Protein AF-A0AAU3VK16-F1 (afdb_monomer_lite)

Radius of gyration: 11.35 Å; chains: 1; bounding box: 30×22×25 Å

pLDDT: mean 75.95, std 10.73, range [56.16, 92.94]

Secondary structure (DSSP, 8-state):
-EEES-EEES-B-SSS-SS---SSS--EEES-EEES-B-SGGGSSS--TT---

Structure (mmCIF, N/CA/C/O backbone):
data_AF-A0AAU3VK16-F1
#
_entry.id   AF-A0AAU3VK16-F1
#
loop_
_atom_site.group_PDB
_atom_site.id
_atom_site.type_symbol
_atom_site.label_atom_id
_atom_site.label_alt_id
_atom_site.label_comp_id
_atom_site.label_asym_id
_atom_site.label_entity_id
_atom_site.label_seq_id
_atom_site.pdbx_PDB_ins_code
_atom_site.Cartn_x
_atom_site.Cartn_y
_atom_site.Cartn_z
_atom_site.occupancy
_atom_site.B_iso_or_equiv
_atom_site.auth_seq_id
_atom_site.auth_comp_id
_atom_site.auth_asym_id
_atom_site.auth_atom_id
_atom_site.pdbx_PDB_model_num
ATOM 1 N N . MET A 1 1 ? -1.844 9.636 6.096 1.00 75.94 1 MET A N 1
ATOM 2 C CA . MET A 1 1 ? -3.209 9.414 5.544 1.00 75.94 1 MET A CA 1
ATOM 3 C C . MET A 1 1 ? -4.012 8.530 6.497 1.00 75.94 1 MET A C 1
ATOM 5 O O . MET A 1 1 ? -3.419 7.612 7.051 1.00 75.94 1 MET A O 1
ATOM 9 N N . THR A 1 2 ? -5.318 8.763 6.677 1.00 84.44 2 THR A N 1
ATOM 10 C CA . THR A 1 2 ? -6.181 7.916 7.528 1.00 84.44 2 THR A CA 1
ATOM 11 C C . THR A 1 2 ? -7.351 7.371 6.717 1.00 84.44 2 THR A C 1
ATOM 13 O O . THR A 1 2 ? -8.067 8.147 6.091 1.00 84.44 2 THR A O 1
ATOM 16 N N . LEU A 1 3 ? -7.549 6.054 6.746 1.00 83.62 3 LEU A N 1
ATOM 17 C CA . LEU A 1 3 ? -8.687 5.365 6.138 1.00 83.62 3 LEU A CA 1
ATOM 18 C C . LEU A 1 3 ? -9.546 4.742 7.241 1.00 83.62 3 LEU A C 1
ATOM 20 O O . LEU A 1 3 ? -9.032 4.023 8.102 1.00 83.62 3 LEU A O 1
ATOM 24 N N . ILE A 1 4 ? -10.849 5.020 7.219 1.00 91.19 4 ILE A N 1
ATOM 25 C CA . ILE A 1 4 ? -11.805 4.532 8.218 1.00 91.19 4 ILE A CA 1
ATOM 26 C C . ILE A 1 4 ? -12.929 3.806 7.484 1.00 91.19 4 ILE A C 1
ATOM 28 O O . ILE A 1 4 ? -13.554 4.386 6.598 1.00 91.19 4 ILE A O 1
ATOM 32 N N . GLY A 1 5 ? -13.155 2.530 7.806 1.00 90.75 5 GLY A N 1
ATOM 33 C CA . GLY A 1 5 ? -14.232 1.730 7.206 1.00 90.75 5 GLY A CA 1
ATOM 34 C C . GLY A 1 5 ? -14.141 1.561 5.685 1.00 90.7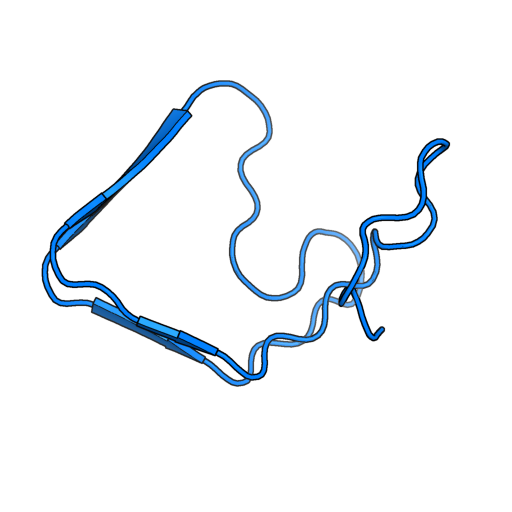5 5 GLY A C 1
ATOM 35 O O . GLY A 1 5 ? -15.154 1.328 5.034 1.00 90.75 5 GLY A O 1
ATOM 36 N N . SER A 1 6 ? -12.958 1.740 5.093 1.00 87.25 6 SER A N 1
ATOM 37 C CA . SER A 1 6 ? -12.791 1.796 3.638 1.00 87.25 6 SER A CA 1
ATOM 38 C C . SER A 1 6 ? -12.247 0.486 3.079 1.00 87.25 6 SER A C 1
ATOM 40 O O . SER A 1 6 ? -11.548 -0.258 3.766 1.00 87.25 6 SER A O 1
ATOM 42 N N . THR A 1 7 ? -12.536 0.203 1.809 1.00 88.56 7 THR A N 1
ATOM 43 C CA . THR A 1 7 ? -11.970 -0.950 1.097 1.00 88.56 7 THR A CA 1
ATOM 44 C C . THR A 1 7 ? -11.055 -0.467 -0.022 1.00 88.56 7 THR A C 1
ATOM 46 O O . THR A 1 7 ? -11.504 0.240 -0.917 1.00 88.56 7 THR A O 1
ATOM 49 N N . VAL A 1 8 ? -9.786 -0.870 0.021 1.00 85.06 8 VAL A N 1
ATOM 50 C CA . VAL A 1 8 ? -8.794 -0.674 -1.043 1.00 85.06 8 VAL A CA 1
ATOM 51 C C . VAL A 1 8 ? -8.520 -2.039 -1.653 1.00 85.06 8 VAL A C 1
ATOM 53 O O . VAL A 1 8 ? -7.807 -2.854 -1.061 1.00 85.06 8 VAL A O 1
ATOM 56 N N . ALA A 1 9 ? -9.123 -2.328 -2.803 1.00 87.81 9 ALA A N 1
ATOM 57 C CA . ALA A 1 9 ? -8.997 -3.637 -3.424 1.00 87.81 9 ALA A CA 1
ATOM 58 C C . ALA A 1 9 ? -8.804 -3.579 -4.933 1.00 87.81 9 ALA A C 1
ATOM 60 O O . ALA A 1 9 ? -9.252 -2.629 -5.570 1.00 87.81 9 ALA A O 1
ATOM 61 N N . ASP A 1 10 ? -8.143 -4.612 -5.459 1.00 85.44 10 ASP A N 1
ATOM 62 C CA . ASP A 1 10 ? -8.009 -4.877 -6.895 1.00 85.44 10 ASP A CA 1
ATOM 63 C C . ASP A 1 10 ? -7.340 -3.725 -7.676 1.00 85.44 10 ASP A C 1
ATOM 65 O O . ASP A 1 10 ? -7.582 -3.527 -8.867 1.00 85.44 10 ASP A O 1
ATOM 69 N N . ASN A 1 11 ? -6.466 -2.956 -7.014 1.00 80.38 11 ASN A N 1
ATOM 70 C CA . ASN A 1 11 ? -5.682 -1.910 -7.667 1.00 80.38 11 ASN A CA 1
ATOM 71 C C . ASN A 1 11 ? -4.424 -2.511 -8.304 1.00 80.38 11 ASN A C 1
ATOM 73 O O . ASN A 1 11 ? -3.831 -3.454 -7.786 1.00 80.38 11 ASN A O 1
ATOM 77 N N . THR A 1 12 ? -3.999 -1.957 -9.438 1.00 80.75 12 THR A N 1
ATOM 78 C CA . THR A 1 12 ? -2.759 -2.342 -10.125 1.00 80.75 12 TH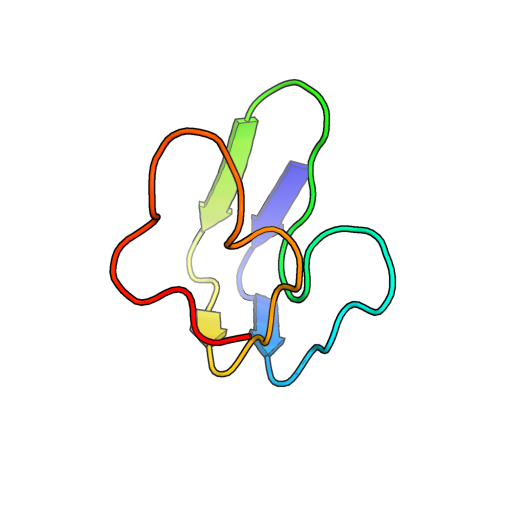R A CA 1
ATOM 79 C C . THR A 1 12 ? -1.949 -1.085 -10.399 1.00 80.75 12 THR A C 1
ATOM 81 O O . THR A 1 12 ? -2.478 -0.130 -10.964 1.00 80.75 12 THR A O 1
ATOM 84 N N . ALA A 1 13 ? -0.675 -1.072 -10.007 1.00 75.56 13 ALA A N 1
ATOM 85 C CA . ALA A 1 13 ? 0.214 0.048 -10.312 1.00 75.56 13 ALA A CA 1
ATOM 86 C C . ALA A 1 13 ? 1.086 -0.243 -11.529 1.00 75.56 13 ALA A C 1
ATOM 88 O O . ALA A 1 13 ? 1.695 -1.304 -11.625 1.00 75.56 13 ALA A O 1
ATOM 89 N N . GLY A 1 14 ? 1.187 0.742 -12.424 1.00 66.94 14 GLY A N 1
ATOM 90 C CA . GLY A 1 14 ? 2.184 0.754 -13.497 1.00 66.94 14 GLY A CA 1
ATOM 91 C C . GLY A 1 14 ? 3.525 1.360 -13.070 1.00 66.94 14 GLY A C 1
ATOM 92 O O . GLY A 1 14 ? 4.565 0.926 -13.559 1.00 66.94 14 GLY A O 1
ATOM 93 N N . THR A 1 15 ? 3.512 2.325 -12.143 1.00 67.50 15 THR A N 1
ATOM 94 C CA . THR A 1 15 ? 4.710 3.073 -11.710 1.00 67.50 15 THR A CA 1
ATOM 95 C C . THR A 1 15 ? 4.912 3.098 -10.196 1.00 67.50 15 THR A C 1
ATOM 97 O O . THR A 1 15 ? 5.985 2.689 -9.770 1.00 67.50 15 THR A O 1
ATOM 100 N N . ASP A 1 16 ? 3.907 3.456 -9.388 1.00 67.00 16 ASP A N 1
ATOM 101 C CA . ASP A 1 16 ? 4.070 3.577 -7.930 1.00 67.00 16 ASP A CA 1
ATOM 102 C C . ASP A 1 16 ? 2.901 2.945 -7.153 1.00 67.00 16 ASP A C 1
ATOM 104 O O . ASP A 1 16 ? 1.806 3.497 -7.116 1.00 67.00 16 ASP A O 1
ATOM 108 N N . GLY A 1 17 ? 3.151 1.796 -6.509 1.00 67.88 17 GLY A N 1
ATOM 109 C CA . GLY A 1 17 ? 2.330 1.203 -5.440 1.00 67.88 17 GLY A CA 1
ATOM 110 C C . GLY A 1 17 ? 0.886 0.831 -5.810 1.00 67.88 17 GLY A C 1
ATOM 111 O O . GLY A 1 17 ? -0.020 1.651 -5.854 1.00 67.88 17 GLY A O 1
ATOM 112 N N . GLY A 1 18 ? 0.626 -0.460 -5.994 1.00 68.06 18 GLY A N 1
ATOM 113 C CA . GLY A 1 18 ? -0.646 -0.979 -6.517 1.00 68.06 18 GLY A CA 1
ATOM 114 C C . GLY A 1 18 ? -1.739 -1.173 -5.481 1.00 68.06 18 GLY A C 1
ATOM 115 O O . GLY A 1 18 ? -2.534 -2.082 -5.635 1.00 68.06 18 GLY A O 1
ATOM 116 N N . GLY A 1 19 ? -1.757 -0.371 -4.418 1.00 77.38 19 GLY A N 1
ATOM 117 C CA . GLY A 1 19 ? -2.756 -0.451 -3.352 1.00 77.38 19 GLY A CA 1
ATOM 118 C C . GLY A 1 19 ? -2.736 0.794 -2.478 1.00 77.38 19 GLY A C 1
ATOM 119 O O . GLY A 1 19 ? -3.584 1.667 -2.614 1.00 77.38 19 GLY A O 1
ATOM 120 N N . ILE A 1 20 ? -1.743 0.898 -1.594 1.00 74.62 20 ILE A N 1
ATOM 121 C CA . ILE A 1 20 ? -1.498 2.106 -0.802 1.00 74.62 20 ILE A CA 1
ATOM 122 C C . ILE A 1 20 ? -0.062 2.545 -1.060 1.00 74.62 20 ILE A C 1
ATOM 124 O O . ILE A 1 20 ? 0.877 1.850 -0.679 1.00 74.62 20 ILE A O 1
ATOM 128 N N . TYR A 1 21 ? 0.099 3.707 -1.686 1.00 76.69 21 TYR A N 1
ATOM 129 C CA . TYR A 1 21 ? 1.386 4.377 -1.818 1.00 76.69 21 TYR A CA 1
ATOM 130 C C . TYR A 1 21 ? 1.391 5.632 -0.949 1.00 76.69 21 TYR A C 1
ATOM 132 O O . TYR A 1 21 ? 0.506 6.481 -1.053 1.00 76.69 21 TYR A O 1
ATOM 140 N N . HIS A 1 22 ? 2.382 5.747 -0.072 1.00 74.31 22 HIS A N 1
ATOM 141 C CA . HIS A 1 22 ? 2.591 6.937 0.739 1.00 74.31 22 HIS A CA 1
ATOM 142 C C . HIS A 1 22 ? 4.092 7.173 0.852 1.00 74.31 22 HIS A C 1
ATOM 144 O O . HIS A 1 22 ? 4.809 6.330 1.386 1.00 74.31 22 HIS A O 1
ATOM 150 N N . LYS A 1 23 ? 4.560 8.290 0.288 1.00 71.75 23 LYS A N 1
ATOM 151 C CA . LYS A 1 23 ? 5.989 8.564 0.109 1.00 71.75 23 LYS A CA 1
ATOM 152 C C . LYS A 1 23 ? 6.714 8.821 1.433 1.00 71.75 23 LYS A C 1
ATOM 154 O O . LYS A 1 23 ? 7.808 8.312 1.612 1.00 71.75 23 LYS A O 1
ATOM 159 N N . ASP A 1 24 ? 6.088 9.550 2.356 1.00 77.38 24 ASP A N 1
ATOM 160 C CA . ASP A 1 24 ? 6.688 9.924 3.639 1.00 77.38 24 ASP A CA 1
ATOM 161 C C . ASP A 1 24 ? 5.625 9.957 4.743 1.00 77.38 24 ASP A C 1
ATOM 163 O O . ASP A 1 24 ? 4.603 10.624 4.603 1.00 77.38 24 ASP A O 1
ATOM 167 N N . GLY A 1 25 ? 5.864 9.257 5.857 1.00 76.62 25 GLY A N 1
ATOM 168 C CA . GLY A 1 25 ? 4.986 9.235 7.035 1.00 76.62 25 GLY A CA 1
ATOM 169 C C . GLY A 1 25 ? 4.035 8.033 7.112 1.00 76.62 25 GLY A C 1
ATOM 170 O O . GLY A 1 25 ? 4.107 7.102 6.313 1.00 76.62 25 GLY A O 1
ATOM 171 N N . THR A 1 26 ? 3.132 8.051 8.094 1.00 82.25 26 THR A N 1
ATOM 172 C CA . THR A 1 26 ? 2.304 6.889 8.465 1.00 82.25 26 THR A CA 1
ATOM 173 C C . THR A 1 26 ? 0.941 6.874 7.765 1.00 82.25 26 THR A C 1
ATOM 175 O O . THR A 1 26 ? 0.265 7.904 7.623 1.00 82.25 26 THR A O 1
ATOM 178 N N . VAL A 1 27 ? 0.502 5.675 7.373 1.00 82.25 27 VAL A N 1
ATOM 179 C CA . VAL A 1 27 ? -0.883 5.398 6.977 1.00 82.25 27 VAL A CA 1
ATOM 180 C C . VAL A 1 27 ? -1.585 4.662 8.113 1.00 82.25 27 VAL A C 1
ATOM 182 O O . VAL A 1 27 ? -1.121 3.614 8.551 1.00 82.25 27 VAL A O 1
ATOM 185 N N . THR A 1 28 ? -2.713 5.201 8.572 1.00 86.88 28 THR A N 1
ATOM 186 C CA . THR A 1 28 ? -3.538 4.590 9.621 1.00 86.88 28 THR A CA 1
ATOM 187 C C . THR A 1 28 ? -4.791 3.983 8.999 1.00 86.88 28 THR A C 1
ATOM 189 O O . THR A 1 28 ? -5.539 4.676 8.308 1.00 86.88 28 THR A O 1
ATOM 192 N N . LEU A 1 29 ? -5.026 2.695 9.255 1.00 87.06 29 LEU A N 1
ATOM 193 C CA . LEU A 1 29 ? -6.189 1.943 8.781 1.00 87.06 29 LEU A CA 1
ATOM 194 C C . LEU A 1 29 ? -7.043 1.531 9.982 1.00 87.06 29 LEU A C 1
ATOM 196 O O . LEU A 1 29 ? -6.632 0.686 10.774 1.00 87.06 29 LEU A O 1
ATOM 200 N N . THR A 1 30 ? -8.245 2.091 10.096 1.00 92.94 30 THR A N 1
ATOM 201 C CA . THR A 1 30 ? -9.200 1.740 11.156 1.00 92.94 30 THR A CA 1
ATOM 202 C C . THR A 1 30 ? -10.406 1.055 10.533 1.00 92.94 30 THR A C 1
ATOM 204 O O . THR A 1 30 ? -11.127 1.661 9.742 1.00 92.94 30 THR A O 1
ATOM 207 N N . GLY A 1 31 ? -10.609 -0.231 10.834 1.00 91.00 31 GLY A N 1
ATOM 208 C CA . GLY A 1 31 ? -11.717 -1.015 10.270 1.00 91.00 31 GLY A CA 1
ATOM 209 C C . GLY A 1 31 ? -11.734 -1.056 8.736 1.00 91.00 31 GLY A C 1
ATOM 210 O O . GLY A 1 31 ? -12.800 -1.148 8.139 1.00 91.00 31 GLY A O 1
ATOM 211 N N . SER A 1 32 ? -10.572 -0.912 8.094 1.00 89.75 32 SER A N 1
ATOM 212 C CA . SER A 1 32 ? -10.445 -0.859 6.635 1.00 89.75 32 SER A CA 1
ATOM 213 C C . SER A 1 32 ? -9.879 -2.170 6.087 1.00 89.75 32 SER A C 1
ATOM 215 O O . SER A 1 32 ?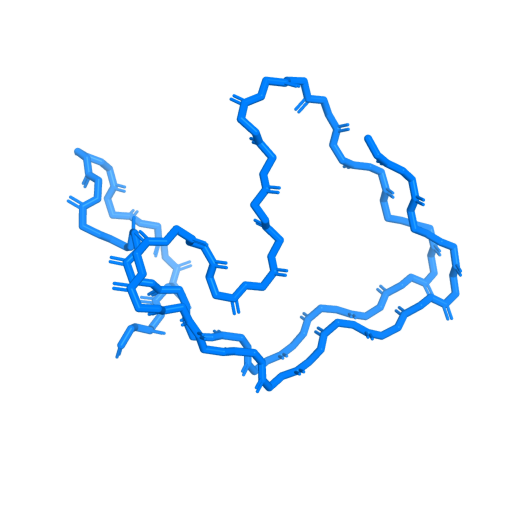 -9.097 -2.838 6.759 1.00 89.75 32 SER A O 1
ATOM 217 N N . THR A 1 33 ? -10.260 -2.532 4.863 1.00 88.00 33 THR A N 1
ATOM 218 C CA . THR A 1 33 ? -9.803 -3.751 4.179 1.00 88.00 33 THR A CA 1
ATOM 219 C C . THR A 1 33 ? -8.865 -3.393 3.032 1.00 88.00 33 THR A C 1
ATOM 221 O O . THR A 1 33 ? -9.226 -2.583 2.182 1.00 88.00 33 THR A O 1
ATOM 224 N N . VAL A 1 34 ? -7.690 -4.024 2.969 1.00 86.38 34 VAL A N 1
ATOM 225 C CA . VAL A 1 34 ? -6.725 -3.872 1.867 1.00 86.38 34 VAL A CA 1
ATOM 226 C C . VAL A 1 34 ? -6.436 -5.258 1.288 1.00 86.38 34 VAL A C 1
ATOM 228 O O . VAL A 1 34 ? -5.799 -6.067 1.957 1.00 86.38 34 VAL A O 1
ATOM 231 N N . ARG A 1 35 ? -6.941 -5.574 0.087 1.00 85.88 35 ARG A N 1
ATOM 232 C CA . ARG A 1 35 ? -6.869 -6.939 -0.485 1.00 85.88 35 ARG A CA 1
ATOM 233 C C . ARG A 1 35 ? -6.684 -6.952 -1.999 1.00 85.88 35 ARG A C 1
ATOM 235 O O . ARG A 1 35 ? -7.123 -6.028 -2.662 1.00 85.88 35 ARG A O 1
ATOM 242 N N . ASN A 1 36 ? -6.083 -8.011 -2.541 1.00 83.44 36 ASN A N 1
ATOM 243 C CA . ASN A 1 36 ? -5.927 -8.235 -3.991 1.00 83.44 36 ASN A CA 1
ATOM 244 C C . ASN A 1 36 ? -5.272 -7.075 -4.766 1.00 83.44 36 ASN A C 1
ATOM 246 O O . ASN A 1 36 ? -5.542 -6.855 -5.939 1.00 83.44 36 ASN A O 1
ATOM 250 N N . ASN A 1 37 ? -4.433 -6.297 -4.098 1.00 80.81 37 ASN A N 1
ATOM 251 C CA . ASN A 1 37 ? -3.711 -5.187 -4.702 1.00 80.81 37 ASN A CA 1
ATOM 252 C C . ASN A 1 37 ? -2.414 -5.713 -5.333 1.00 80.81 37 ASN A C 1
ATOM 254 O O . ASN A 1 37 ? -1.742 -6.542 -4.718 1.00 80.81 37 ASN A O 1
ATOM 258 N N . ARG A 1 38 ? -2.060 -5.225 -6.526 1.00 80.56 38 ARG A N 1
ATOM 259 C CA . ARG A 1 38 ? -0.904 -5.664 -7.325 1.00 80.56 38 ARG A CA 1
ATOM 260 C C . ARG A 1 38 ? 0.136 -4.542 -7.458 1.00 80.56 38 ARG A C 1
ATOM 262 O O . ARG A 1 38 ? 0.127 -3.792 -8.441 1.00 80.56 38 ARG A O 1
ATOM 269 N N . PRO A 1 39 ? 0.998 -4.350 -6.446 1.00 74.94 39 PRO A N 1
ATOM 270 C CA . PRO A 1 39 ? 2.082 -3.379 -6.502 1.00 74.94 39 PRO A CA 1
ATOM 271 C C . PRO A 1 39 ? 3.219 -3.799 -7.436 1.00 74.94 39 PRO A C 1
ATOM 273 O O . PRO A 1 39 ? 3.645 -4.945 -7.444 1.00 74.94 39 PRO A O 1
ATOM 276 N N . ASN A 1 40 ? 3.765 -2.837 -8.180 1.00 73.75 40 ASN A N 1
ATOM 277 C CA . ASN A 1 40 ? 4.939 -3.028 -9.038 1.00 73.75 40 ASN A CA 1
ATOM 278 C C . ASN A 1 40 ? 6.273 -2.753 -8.312 1.00 73.75 40 ASN A C 1
ATOM 280 O O . ASN A 1 40 ? 7.342 -3.032 -8.847 1.00 73.75 40 ASN A O 1
ATOM 284 N N . ASN A 1 41 ? 6.229 -2.216 -7.089 1.00 68.88 41 ASN A N 1
ATOM 285 C CA . ASN A 1 41 ? 7.406 -1.879 -6.287 1.00 68.88 41 ASN A CA 1
ATOM 286 C C . ASN A 1 41 ? 7.867 -3.028 -5.369 1.00 68.88 41 ASN A C 1
ATOM 288 O O . ASN A 1 41 ? 8.652 -2.807 -4.449 1.00 68.88 41 ASN A O 1
ATOM 292 N N . CYS A 1 42 ? 7.441 -4.268 -5.642 1.00 68.19 42 CYS A N 1
ATOM 293 C CA . CYS A 1 42 ? 7.939 -5.467 -4.957 1.00 68.19 42 CYS A CA 1
ATOM 294 C C . CYS A 1 42 ? 9.441 -5.737 -5.196 1.00 68.19 42 CYS A C 1
ATOM 296 O O . CYS A 1 42 ? 10.015 -6.594 -4.531 1.00 68.19 42 CYS A O 1
ATOM 298 N N . GLY A 1 43 ? 10.074 -5.023 -6.136 1.00 60.84 43 GLY A N 1
ATOM 299 C CA . GLY A 1 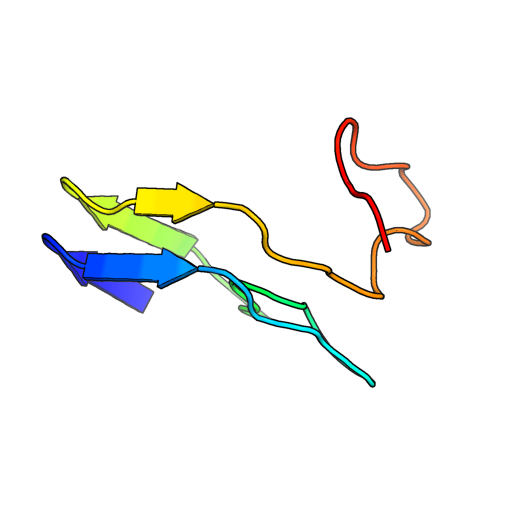43 ? 11.492 -5.145 -6.497 1.00 60.84 43 GLY A CA 1
ATOM 300 C C . GLY A 1 43 ? 12.454 -4.241 -5.714 1.00 60.84 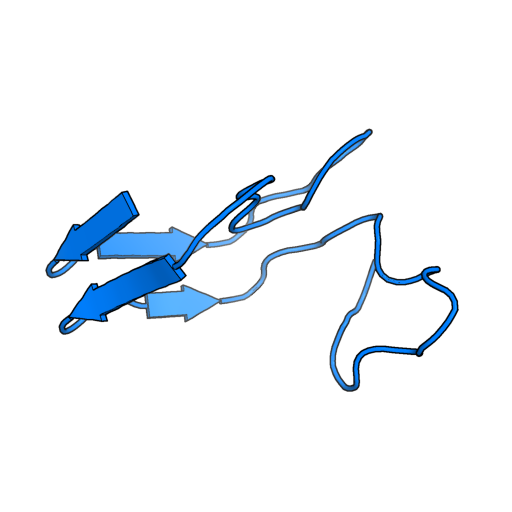43 GLY A C 1
ATOM 301 O O . GLY A 1 43 ? 13.551 -3.971 -6.198 1.00 60.84 43 GLY A O 1
ATOM 302 N N . GLY A 1 44 ? 12.054 -3.724 -4.548 1.00 64.00 44 GLY A N 1
ATOM 303 C CA . GLY A 1 44 ? 12.956 -2.971 -3.672 1.00 64.00 44 GLY A CA 1
ATOM 304 C C . GLY A 1 44 ? 14.124 -3.821 -3.133 1.00 64.00 44 GLY A C 1
ATOM 305 O O . GLY A 1 44 ? 14.113 -5.045 -3.257 1.00 64.00 44 GLY A O 1
ATOM 306 N N . PRO A 1 45 ? 15.127 -3.202 -2.479 1.00 61.47 45 PRO A N 1
ATOM 307 C CA . PRO A 1 45 ? 16.303 -3.908 -1.948 1.00 61.47 45 PRO A CA 1
ATOM 308 C C . PRO A 1 45 ? 15.969 -4.964 -0.880 1.00 61.47 45 PRO A C 1
ATOM 310 O O . PRO A 1 45 ? 16.804 -5.812 -0.575 1.00 61.47 45 PRO A O 1
ATOM 313 N N . VAL A 1 46 ? 14.755 -4.929 -0.324 1.00 57.81 46 VAL A N 1
ATOM 314 C CA . VAL A 1 46 ? 14.214 -5.960 0.562 1.00 57.81 46 VAL A CA 1
ATOM 315 C C . VAL A 1 46 ? 12.941 -6.522 -0.081 1.00 57.81 46 VAL A C 1
ATOM 317 O O . VAL A 1 46 ? 11.969 -5.775 -0.224 1.00 57.81 46 VAL A O 1
ATOM 320 N N . PRO A 1 47 ? 12.915 -7.815 -0.455 1.00 59.12 47 PRO A N 1
ATOM 321 C CA . PRO A 1 47 ? 11.700 -8.472 -0.916 1.00 59.12 47 PRO A CA 1
ATOM 322 C C . PRO A 1 47 ? 10.629 -8.411 0.172 1.00 59.12 47 PRO A C 1
ATOM 324 O O . PRO A 1 47 ? 10.863 -8.846 1.299 1.00 59.12 47 PRO A O 1
ATOM 327 N N . VAL A 1 48 ? 9.454 -7.878 -0.157 1.00 61.16 48 VAL A N 1
ATOM 328 C CA . VAL A 1 48 ? 8.313 -7.844 0.765 1.00 61.16 48 VAL A CA 1
ATOM 329 C C . VAL A 1 48 ? 7.538 -9.162 0.621 1.00 61.16 48 VAL A C 1
ATOM 331 O O . VAL A 1 48 ? 6.985 -9.418 -0.452 1.00 61.16 48 VAL A O 1
ATOM 334 N N . PRO A 1 49 ? 7.478 -10.027 1.654 1.00 56.47 49 PRO A N 1
ATOM 335 C CA . PRO A 1 49 ? 6.738 -11.284 1.574 1.00 56.47 49 PRO A CA 1
ATOM 336 C C . PRO A 1 49 ? 5.253 -11.043 1.269 1.00 56.47 49 PRO A C 1
ATOM 338 O O . PRO A 1 49 ? 4.614 -10.210 1.907 1.00 56.47 49 PRO A O 1
ATOM 341 N N . GLY A 1 50 ? 4.702 -11.766 0.289 1.00 61.34 50 GLY A N 1
ATOM 342 C CA . GLY A 1 50 ? 3.307 -11.607 -0.154 1.00 61.34 50 GLY A CA 1
ATOM 343 C C . GLY A 1 50 ? 3.076 -10.496 -1.185 1.00 61.34 50 GLY A C 1
ATOM 344 O O . GLY A 1 50 ? 1.948 -10.302 -1.635 1.00 61.34 50 GLY A O 1
ATOM 345 N N . CYS A 1 51 ? 4.130 -9.793 -1.600 1.00 63.00 51 CYS A N 1
ATOM 346 C CA . CYS A 1 51 ? 4.074 -8.822 -2.684 1.00 63.00 51 CYS A CA 1
ATOM 347 C C . CYS A 1 51 ? 4.072 -9.572 -4.027 1.00 63.00 51 CYS A C 1
ATOM 349 O O . CYS A 1 51 ? 5.097 -10.103 -4.453 1.00 63.00 51 CYS A O 1
ATOM 351 N N . THR A 1 52 ? 2.903 -9.677 -4.660 1.00 57.91 52 THR A N 1
ATOM 352 C CA . THR A 1 52 ? 2.754 -10.263 -5.999 1.00 57.91 52 THR A CA 1
ATOM 353 C C . THR A 1 52 ? 2.463 -9.134 -6.979 1.00 57.91 52 THR A C 1
ATOM 355 O O . THR A 1 52 ? 1.450 -8.445 -6.872 1.00 57.91 52 THR A O 1
ATOM 358 N N . GLY A 1 53 ? 3.431 -8.891 -7.860 1.00 56.16 53 GLY A N 1
ATOM 359 C CA . GLY A 1 53 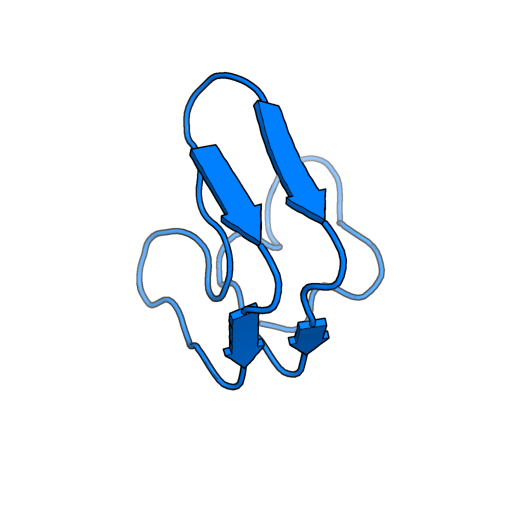? 3.342 -7.948 -8.967 1.00 56.16 53 GLY A CA 1
ATOM 360 C C . GLY A 1 53 ? 3.035 -8.634 -10.277 1.00 56.16 53 GLY A C 1
ATOM 361 O O . GLY A 1 53 ? 2.852 -9.866 -10.339 1.00 56.16 53 GLY A O 1
#

Sequence (53 aa):
MTLIGSTVADNTAGTDGGGIYHKDGTVTLTGSTVRNNRPNNCGGPVPVPGCTG

Foldseek 3Di:
DEDALEEFADAEDPDAFQTDGDPDDDYHYHNYHTYHGAGPPCPPPDRDPPRHD